Protein 3DNJ (pdb70)

Solvent-accessible surface area: 9089 Å² total; per-residue (Å²): 127,48,8,0,0,0,11,45,24,112,154,0,43,34,135,18,0,13,66,0,0,61,150,34,10,131,58,62,188,142,58,0,49,142,12,9,77,78,0,66,133,48,2,0,2,49,0,11,63,48,72,101,115,67,0,81,67,39,19,56,76,0,61,70,2,0,91,150,82,151,32,50,0,79,9,23,44,24,133,70,115,90,34,10,0,0,0,9,46,28,105,152,0,43,27,138,15,0,18,82,0,0,70,154,28,8,143,56,61,190,97,69,0,47,151,32,10,66,90,0,72,138,62,14,3,2,50,0,12,63,48,68,99,117,67,0,80,66,45,20,57,73,0,62,71,2,0,106,159,71,157,36,60,0,65,7,11,32,16,116,68,12,102,115,11,76,116

Nearest PDB structures (foldseek):
  3dnj-assembly2_A  TM=1.013E+00  e=1.015E-16  Caulobacter vibrioides
  3gq1-assembly2_B  TM=1.010E+00  e=5.222E-15  Caulobacter vibrioides
  3g3p-assembly1_B  TM=1.010E+00  e=9.526E-15  Caulobacter vibrioides
  3o1f-assembly2_B  TM=9.979E-01  e=7.342E-11  Escherichia coli
  1r6o-assembly1_C  TM=1.001E+00  e=9.590E-11  Escherichia coli

Organism: Caulobacter vibrioides (strain ATCC 19089 / CIP 103742 / CB 15) (NCBI:txid190650)

B-factor: mean 12.12, std 7.11, range [2.38, 48.51]

CATH classification: 3.30.1390.10

Foldseek 3Di:
DKWKKWFDDDFDDLVVQLVLLCPLQVDDSVRSNVQSVVRNPPTMGTSDDDPPVSSVVSQVVSCVVQVVVVHPIHMDMDHD/DKKWKKWFDDDWDDLVVQLVLLVPLQVDDSVRSNVQSVVRVVPGMGTSDMGHPVVSVVSQVVVCVVQVVVVHPIHMDMDHD

Sequence (167 aa):
LYRVLILNDDYTPMEFVVYVLERRFFNKSREDATRIMLHVHQQQNGVGVCGVYTY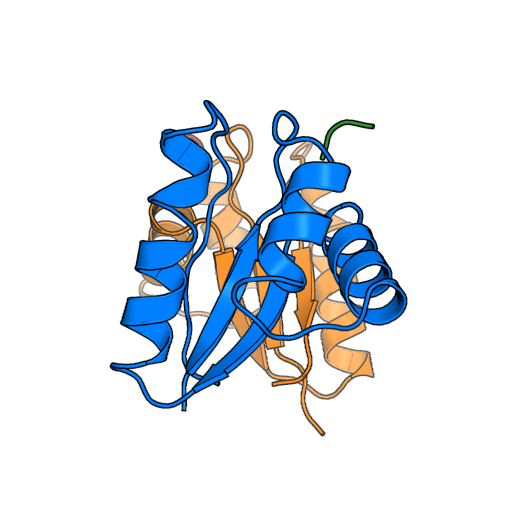EEVAETKVAQVIIDSARRHQQHPLQQCTMEEKKDSLYYRVLILNDDDYYTTPPMEFVVYVLERFFNKSRREDATRIMLHVHQNGVGVCGVYTYEVAETKVAQVIIDSARRHQQHPLQCTMEKKDYLLFYLF

Structure (mmCIF, N/CA/C/O backbone):
data_3DNJ
#
_entry.id   3DNJ
#
_cell.length_a   33.693
_cell.length_b   53.974
_cell.length_c   44.824
_cell.angle_alpha   90.00
_cell.angle_beta   110.39
_cell.angle_gamma   90.00
#
_symmetry.space_group_name_H-M   'P 1 21 1'
#
loop_
_entity.id
_entity.type
_entity.pdbx_description
1 polymer 'ATP-dependent Clp protease adapter protein clpS'
2 polymer 'synthetic N-end rule peptide'
3 non-polymer 'MAGNESIUM ION'
4 water water
#
loop_
_atom_site.group_PDB
_atom_site.id
_atom_site.type_symbol
_atom_site.label_atom_id
_atom_site.label_alt_id
_atom_site.label_comp_id
_atom_site.label_asym_id
_atom_site.label_entity_id
_atom_site.label_seq_id
_atom_site.pdbx_PDB_ins_code
_atom_site.Cartn_x
_atom_site.Cartn_y
_atom_site.Cartn_z
_atom_site.occupancy
_atom_site.B_iso_or_equiv
_atom_site.auth_seq_id
_atom_site.auth_comp_id
_atom_site.auth_asym_id
_atom_site.auth_atom_id
_atom_site.pdbx_PDB_model_num
ATOM 1 N N . LEU A 1 6 ? -7.841 -4.869 24.768 1.00 12.36 40 LEU A N 1
ATOM 2 C CA . LEU A 1 6 ? -6.856 -5.258 25.767 1.00 10.24 40 LEU A CA 1
ATOM 3 C C . LEU A 1 6 ? -5.517 -5.497 25.098 1.00 9.06 40 LEU A C 1
ATOM 4 O O . LEU A 1 6 ? -5.434 -5.629 23.881 1.00 9.90 40 LEU A O 1
ATOM 19 N N . TYR A 1 7 ? -4.475 -5.521 25.916 1.00 8.60 41 TYR A N 1
ATOM 20 C CA . TYR A 1 7 ? -3.095 -5.567 25.455 1.00 7.86 41 TYR A CA 1
ATOM 21 C C . TYR A 1 7 ? -2.360 -6.675 26.173 1.00 7.58 41 TYR A C 1
ATOM 22 O O . TYR A 1 7 ? -2.435 -6.787 27.388 1.00 8.85 41 TYR A O 1
ATOM 40 N N . ARG A 1 8 ? -1.643 -7.489 25.416 1.00 7.34 42 ARG A N 1
ATOM 41 C CA . ARG A 1 8 ? -0.807 -8.518 25.993 1.00 7.98 42 ARG A CA 1
ATOM 42 C C . ARG A 1 8 ? 0.596 -7.961 26.228 1.00 7.60 42 ARG A C 1
ATOM 43 O O . ARG A 1 8 ? 1.145 -7.249 25.404 1.00 9.20 42 ARG A O 1
ATOM 64 N N . VAL A 1 9 ? 1.157 -8.309 27.378 1.00 6.98 43 VAL A N 1
ATOM 65 C CA . VAL A 1 9 ? 2.536 -7.988 27.737 1.00 6.84 43 VAL A CA 1
ATOM 66 C C . VAL A 1 9 ? 3.395 -9.192 27.389 1.00 7.25 43 VAL A C 1
ATOM 67 O O . VAL A 1 9 ? 3.066 -10.316 27.745 1.00 8.47 43 VAL A O 1
ATOM 80 N N . LEU A 1 10 ? 4.476 -8.929 26.659 1.00 7.00 44 LEU A N 1
ATOM 81 C CA . LEU A 1 10 ? 5.386 -9.935 26.148 1.00 7.18 44 LEU A CA 1
ATOM 82 C C . LEU A 1 10 ? 6.760 -9.760 26.737 1.00 7.31 44 LEU A C 1
ATOM 83 O O . LEU A 1 10 ? 7.226 -8.638 26.915 1.00 8.55 44 LEU A O 1
ATOM 99 N N . ILE A 1 11 ? 7.434 -10.875 27.009 1.00 7.67 45 ILE A N 1
ATOM 100 C CA . ILE A 1 11 ? 8.876 -10.849 27.240 1.00 7.45 45 ILE A CA 1
ATOM 101 C C . ILE A 1 11 ? 9.556 -11.570 26.099 1.00 7.29 45 ILE A C 1
ATOM 102 O O . ILE A 1 11 ? 9.008 -12.505 25.507 1.00 8.48 45 ILE A O 1
ATOM 118 N N . LEU A 1 12 ? 10.746 -11.089 25.778 1.00 7.07 46 LEU A N 1
ATOM 119 C CA . LEU A 1 12 ? 11.536 -11.615 24.681 1.00 7.50 46 LEU A CA 1
ATOM 120 C C . LEU A 1 12 ? 12.744 -12.351 25.230 1.00 7.14 46 LEU A C 1
ATOM 121 O O . LEU A 1 12 ? 13.287 -11.996 26.290 1.00 7.75 46 LEU A O 1
ATOM 137 N N . ASN A 1 13 ? 13.158 -13.394 24.533 1.00 7.10 47 ASN A N 1
ATOM 138 C CA . ASN A 1 13 ? 14.337 -14.117 24.916 1.00 7.30 47 ASN A CA 1
ATOM 139 C C . ASN A 1 13 ? 15.599 -13.288 24.675 1.00 8.14 47 ASN A C 1
ATOM 140 O O . ASN A 1 13 ? 15.647 -12.461 23.777 1.00 9.27 47 ASN A O 1
ATOM 151 N N . ASP A 1 14 ? 16.621 -13.552 25.475 1.00 8.82 48 ASP A N 1
ATOM 152 C CA . ASP A 1 14 ? 17.959 -13.056 25.215 1.00 9.54 48 ASP A CA 1
ATOM 153 C C . ASP A 1 14 ? 18.925 -14.057 25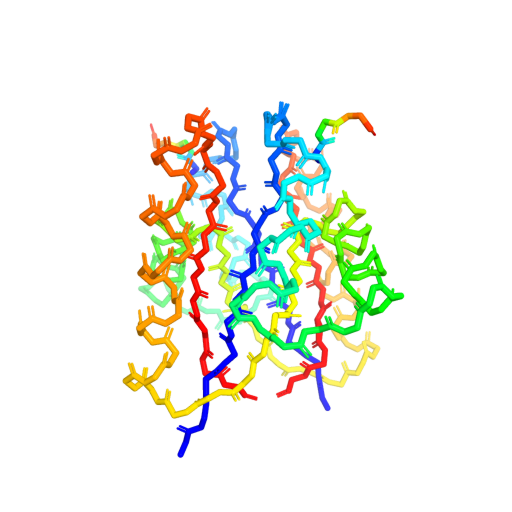.833 1.00 9.91 48 ASP A C 1
ATOM 154 O O . ASP A 1 14 ? 18.510 -14.980 26.544 1.00 11.93 48 ASP A O 1
ATOM 163 N N . ASP A 1 15 ? 20.213 -13.886 25.556 1.00 11.86 49 ASP A N 1
ATOM 164 C CA . ASP A 1 15 ? 21.206 -14.855 25.995 1.00 13.63 49 ASP A CA 1
ATOM 165 C C . ASP A 1 15 ? 21.893 -14.492 27.297 1.00 14.48 49 ASP A C 1
ATOM 166 O O . ASP A 1 15 ? 22.827 -15.172 27.694 1.00 18.73 49 ASP A O 1
ATOM 175 N N . TYR A 1 16 ? 21.419 -13.439 27.960 1.00 10.84 50 TYR A N 1
ATOM 176 C CA . TYR A 1 16 ? 22.088 -12.858 29.112 1.00 11.77 50 TYR A CA 1
ATOM 177 C C . TYR A 1 16 ? 21.290 -12.954 30.410 1.00 11.08 50 TYR A C 1
ATOM 178 O O . TYR A 1 16 ? 21.852 -13.167 31.487 1.00 13.13 50 TYR A O 1
ATOM 196 N N . THR A 1 17 ? 19.991 -12.720 30.338 1.00 9.47 51 THR A N 1
ATOM 197 C CA . THR A 1 17 ? 19.184 -12.673 31.534 1.00 8.05 51 THR A CA 1
ATOM 198 C C . THR A 1 17 ? 19.063 -14.085 32.123 1.00 8.34 51 THR A C 1
ATOM 199 O O . THR A 1 17 ? 18.700 -15.022 31.414 1.00 9.16 51 THR A O 1
ATOM 210 N N . PRO A 1 18 ? 19.350 -14.255 33.433 1.00 8.82 52 PRO A N 1
ATOM 211 C CA . PRO A 1 18 ? 19.214 -15.582 34.031 1.00 9.33 52 PRO A CA 1
ATOM 212 C C . PRO A 1 18 ? 17.786 -16.098 34.009 1.00 8.42 52 PRO A C 1
ATOM 213 O O . PRO A 1 18 ? 16.844 -15.342 34.263 1.00 8.74 52 PRO A O 1
ATOM 224 N N . MET A 1 19 ? 17.622 -17.394 33.780 1.00 8.46 53 MET A N 1
ATOM 225 C CA . MET A 1 19 ? 16.316 -18.024 33.844 1.00 9.33 53 MET A CA 1
ATOM 226 C C . MET A 1 19 ? 15.605 -17.727 35.149 1.00 8.47 53 MET A C 1
ATOM 227 O O . MET A 1 19 ? 14.408 -17.461 35.162 1.00 9.33 53 MET A O 1
ATOM 241 N N . GLU A 1 20 ? 16.335 -17.766 36.259 1.00 8.94 54 GLU A N 1
ATOM 242 C CA . GLU A 1 20 ? 15.712 -17.537 37.554 1.00 9.95 54 GLU A CA 1
ATOM 243 C C . GLU A 1 20 ? 15.197 -16.118 37.702 1.00 9.02 54 GLU A C 1
ATOM 244 O O . GLU A 1 20 ? 14.229 -15.890 38.428 1.00 9.20 54 GLU A O 1
ATOM 256 N N . PHE A 1 21 ? 15.843 -15.157 37.053 1.00 8.45 55 PHE A N 1
ATOM 257 C CA . PHE A 1 21 ? 15.340 -13.794 37.119 1.00 8.10 55 PHE A CA 1
ATOM 258 C C . PHE A 1 21 ? 14.037 -13.653 36.337 1.00 8.01 55 PHE A C 1
ATOM 259 O O . PHE A 1 21 ? 13.125 -12.952 36.765 1.00 7.72 55 PHE A O 1
ATOM 276 N N . VAL A 1 22 ? 13.932 -14.332 35.203 1.00 7.38 56 VAL A N 1
ATOM 277 C CA . VAL A 1 22 ? 12.691 -14.315 34.448 1.00 7.33 56 VAL A CA 1
ATOM 278 C C . VAL A 1 22 ? 11.557 -14.939 35.264 1.00 6.81 56 VAL A C 1
ATOM 279 O O . VAL A 1 22 ? 10.448 -14.429 35.282 1.00 7.67 56 VAL A O 1
ATOM 292 N N . VAL A 1 23 ? 11.836 -16.052 35.938 1.00 7.35 57 VAL A N 1
ATOM 293 C CA . VAL A 1 23 ? 10.852 -16.657 36.821 1.00 7.85 57 VAL A CA 1
ATOM 294 C C . VAL A 1 23 ? 10.422 -15.657 37.905 1.00 7.54 57 VAL A C 1
ATOM 295 O O . VAL A 1 23 ? 9.237 -15.468 38.163 1.00 8.62 57 VAL A O 1
ATOM 308 N N . TYR A 1 24 ? 11.385 -14.987 38.528 1.00 8.15 58 TYR A N 1
ATOM 309 C CA . TYR A 1 24 ? 11.107 -13.952 39.518 1.00 8.42 58 TYR A CA 1
ATOM 310 C C . TYR A 1 24 ? 10.180 -12.878 38.949 1.00 7.76 58 TYR A C 1
ATOM 311 O O . TYR A 1 24 ? 9.210 -12.486 39.607 1.00 8.54 58 TYR A O 1
ATOM 329 N N . VAL A 1 25 ? 10.484 -12.374 37.761 1.00 7.42 59 VAL A N 1
ATOM 330 C CA . VAL A 1 25 ? 9.668 -11.329 37.162 1.00 8.13 59 VAL A CA 1
ATOM 331 C C . VAL A 1 25 ? 8.220 -11.800 36.978 1.00 7.55 59 VAL A C 1
ATOM 332 O O . VAL A 1 25 ? 7.272 -11.063 37.235 1.00 8.04 59 VAL A O 1
ATOM 345 N N . LEU A 1 26 ? 8.053 -13.006 36.468 1.00 6.88 60 LEU A N 1
ATOM 346 C CA . LEU A 1 26 ? 6.722 -13.544 36.217 1.00 7.33 60 LEU A CA 1
ATOM 347 C C . LEU A 1 26 ? 5.934 -13.727 37.520 1.00 7.72 60 LEU A C 1
ATOM 348 O O . LEU A 1 26 ? 4.735 -13.426 37.585 1.00 8.42 60 LEU A O 1
ATOM 364 N N . GLU A 1 27 ? 6.602 -14.209 38.559 1.00 7.72 61 GLU A N 1
ATOM 365 C CA . GLU A 1 27 ? 5.973 -14.345 39.855 1.00 9.22 61 GLU A CA 1
ATOM 366 C C . GLU A 1 27 ? 5.580 -12.997 40.437 1.00 9.96 61 GLU A C 1
ATOM 367 O O . GLU A 1 27 ? 4.440 -12.806 40.880 1.00 11.38 61 GLU A O 1
ATOM 379 N N . ARG A 1 28 ? 6.516 -12.055 40.425 1.00 9.76 62 ARG A N 1
ATOM 380 C CA A ARG A 1 28 ? 6.331 -10.786 41.126 0.50 10.86 62 ARG A CA 1
ATOM 381 C CA B ARG A 1 28 ? 6.338 -10.783 41.118 0.50 10.20 62 ARG A CA 1
ATOM 382 C C . ARG A 1 28 ? 5.409 -9.818 40.387 1.00 10.96 62 ARG A C 1
ATOM 383 O O . ARG A 1 28 ? 4.504 -9.236 40.993 1.00 13.49 62 ARG A O 1
ATOM 424 N N . PHE A 1 29 ? 5.646 -9.627 39.098 1.00 8.52 63 PHE A N 1
ATOM 425 C CA . PHE A 1 29 ? 4.908 -8.613 38.356 1.00 8.07 63 PHE A CA 1
ATOM 426 C C . PHE A 1 29 ? 3.670 -9.133 37.651 1.00 8.76 63 PHE A C 1
ATOM 427 O O . PHE A 1 29 ? 2.814 -8.344 37.262 1.00 9.74 63 PHE A O 1
ATOM 444 N N . PHE A 1 30 ? 3.566 -10.445 37.483 1.00 7.65 64 PHE A N 1
ATOM 445 C CA . PHE A 1 30 ? 2.438 -11.021 36.756 1.00 7.63 64 PHE A CA 1
ATOM 446 C C . PHE A 1 30 ? 1.674 -12.066 37.567 1.00 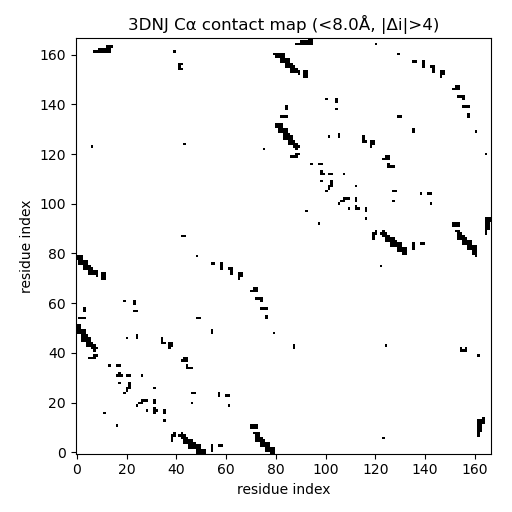8.46 64 PHE A C 1
ATOM 447 O O . PHE A 1 30 ? 0.803 -12.735 37.039 1.00 9.04 64 PHE A O 1
ATOM 464 N N . ASN A 1 31 ? 2.000 -12.201 38.850 1.00 8.31 65 ASN A N 1
ATOM 465 C CA . ASN A 1 31 ? 1.255 -13.069 39.762 1.00 8.81 65 ASN A CA 1
ATOM 466 C C . ASN A 1 31 ? 1.194 -14.508 39.306 1.00 8.39 65 ASN A C 1
ATOM 467 O O . ASN A 1 31 ? 0.230 -15.210 39.575 1.00 9.84 65 ASN A O 1
ATOM 478 N N . LYS A 1 32 ? 2.258 -14.981 38.671 1.00 8.76 66 LYS A N 1
ATOM 479 C CA . LYS A 1 32 ? 2.324 -16.368 38.254 1.00 8.41 66 LYS A CA 1
ATOM 480 C C . LYS A 1 32 ? 2.843 -17.248 39.379 1.00 8.64 66 LYS A C 1
ATOM 481 O O . LYS A 1 32 ? 3.745 -16.866 40.127 1.00 9.48 66 LYS A O 1
ATOM 500 N N . SER A 1 33 ? 2.262 -18.434 39.501 1.00 8.84 67 SER A N 1
ATOM 501 C CA . SER A 1 33 ? 2.778 -19.433 40.410 1.00 8.85 67 SER A CA 1
ATOM 502 C C . SER A 1 33 ? 4.185 -19.817 39.946 1.00 8.28 67 SER A C 1
ATOM 503 O O . SER A 1 33 ? 4.572 -19.590 38.805 1.00 8.76 67 SER A O 1
ATOM 511 N N . ARG A 1 34 ? 4.953 -20.432 40.825 1.00 9.40 68 ARG A N 1
ATOM 512 C CA . ARG A 1 34 ? 6.286 -20.870 40.440 1.00 10.98 68 ARG A CA 1
ATOM 513 C C . ARG A 1 34 ? 6.265 -21.763 39.203 1.00 10.22 68 ARG A C 1
ATOM 514 O O . ARG A 1 34 ? 7.061 -21.578 38.280 1.00 9.73 68 ARG A O 1
ATOM 535 N N . GLU A 1 35 ? 5.361 -22.736 39.170 1.00 10.67 69 GLU A N 1
ATOM 536 C CA . GLU A 1 35 ? 5.299 -23.629 38.023 1.00 11.28 69 GLU A CA 1
ATOM 537 C C . GLU A 1 35 ? 4.870 -22.915 36.749 1.00 9.41 69 GLU A C 1
ATOM 538 O O . GLU A 1 35 ? 5.425 -23.170 35.684 1.00 10.05 69 GLU A O 1
ATOM 550 N N . ASP A 1 36 ? 3.886 -22.023 36.851 1.00 9.29 70 ASP A N 1
ATOM 551 C CA . ASP A 1 36 ? 3.427 -21.308 35.667 1.00 9.45 70 ASP A CA 1
ATOM 552 C C . ASP A 1 36 ? 4.506 -20.347 35.146 1.00 8.19 70 ASP A C 1
ATOM 553 O O . ASP A 1 36 ? 4.713 -20.208 33.942 1.00 8.70 70 ASP A O 1
ATOM 562 N N . ALA A 1 37 ? 5.200 -19.700 36.068 1.00 7.89 71 ALA A N 1
ATOM 563 C CA . ALA A 1 37 ? 6.311 -18.840 35.716 1.00 7.62 71 ALA A CA 1
ATOM 564 C C . ALA A 1 37 ? 7.405 -19.636 35.009 1.00 6.96 71 ALA A C 1
ATOM 565 O O . ALA A 1 37 ? 7.971 -19.191 34.012 1.00 7.65 71 ALA A O 1
ATOM 572 N N . THR A 1 38 ? 7.702 -20.823 35.517 1.00 7.42 72 THR A N 1
ATOM 573 C CA . THR A 1 38 ? 8.710 -21.686 34.911 1.00 6.97 72 THR A CA 1
ATOM 574 C C . THR A 1 38 ? 8.276 -22.096 33.490 1.00 7.28 72 THR A C 1
ATOM 575 O O . THR A 1 38 ? 9.073 -22.081 32.551 1.00 7.56 72 THR A O 1
ATOM 586 N N . ARG A 1 39 ? 7.009 -22.447 33.335 1.00 7.32 73 ARG A N 1
ATOM 587 C CA . ARG A 1 39 ? 6.469 -22.814 32.042 1.00 8.32 73 ARG A CA 1
ATOM 588 C C . ARG A 1 39 ? 6.617 -21.713 31.004 1.00 7.46 73 ARG A C 1
ATOM 589 O O . ARG A 1 39 ? 7.082 -21.948 29.893 1.00 8.10 73 ARG A O 1
ATOM 610 N N . ILE A 1 40 ? 6.223 -20.506 31.377 1.00 7.21 74 ILE A N 1
ATOM 611 C CA . ILE A 1 40 ? 6.308 -19.380 30.464 1.00 7.58 74 ILE A CA 1
ATOM 612 C C . ILE A 1 40 ? 7.780 -19.058 30.158 1.00 7.12 74 ILE A C 1
ATOM 613 O O . ILE A 1 40 ? 8.138 -18.855 28.997 1.00 7.66 74 ILE A O 1
ATOM 629 N N . MET A 1 41 ? 8.627 -19.049 31.178 1.00 6.84 75 MET A N 1
ATOM 630 C CA . MET A 1 41 ? 10.050 -18.820 30.972 1.00 6.91 75 MET A CA 1
ATOM 631 C C . MET A 1 41 ? 10.633 -19.792 29.959 1.00 7.25 75 MET A C 1
ATOM 632 O O . MET A 1 41 ? 11.375 -19.391 29.061 1.00 7.28 75 MET A O 1
ATOM 646 N N . LEU A 1 42 ? 10.293 -21.070 30.092 1.00 6.94 76 LEU A N 1
ATOM 647 C CA . LEU A 1 42 ? 10.847 -22.072 29.198 1.00 7.46 76 LEU A CA 1
ATOM 648 C C . LEU A 1 42 ? 10.307 -21.889 27.792 1.00 7.78 76 LEU A C 1
ATOM 649 O O . LEU A 1 42 ? 11.014 -22.089 26.808 1.00 8.39 76 LEU A O 1
ATOM 665 N N . HIS A 1 43 ? 9.044 -21.513 27.675 1.00 7.84 77 HIS A N 1
ATOM 666 C CA . HIS A 1 43 ? 8.463 -21.254 26.381 1.00 9.39 77 HIS A CA 1
ATOM 667 C C . HIS A 1 43 ? 9.194 -20.120 25.660 1.00 8.67 77 HIS A C 1
ATOM 668 O O . HIS A 1 43 ? 9.473 -20.212 24.469 1.00 9.39 77 HIS A O 1
ATOM 682 N N . VAL A 1 44 ? 9.528 -19.066 26.404 1.00 7.72 78 VAL A N 1
ATOM 683 C CA . VAL A 1 44 ? 10.249 -17.936 25.843 1.00 8.19 78 VAL A CA 1
ATOM 684 C C . VAL A 1 44 ? 11.675 -18.338 25.461 1.00 7.89 78 VAL A C 1
ATOM 685 O O . VAL A 1 44 ? 12.171 -17.991 24.402 1.00 8.65 78 VAL A O 1
ATOM 698 N N . HIS A 1 45 ? 12.337 -19.069 26.346 1.00 7.51 79 HIS A N 1
ATOM 699 C CA . HIS A 1 45 ? 13.689 -19.543 26.089 1.00 7.97 79 HIS A CA 1
ATOM 700 C C . HIS A 1 45 ? 13.751 -20.315 24.777 1.00 9.47 79 HIS A C 1
ATOM 701 O O . HIS A 1 45 ? 14.684 -20.144 23.978 1.00 10.64 79 HIS A O 1
ATOM 715 N N . GLN A 1 46 ? 12.747 -21.151 24.525 1.00 8.38 80 GLN A N 1
ATOM 716 C CA A GLN A 1 46 ? 12.735 -21.986 23.332 0.33 10.75 80 GLN A CA 1
ATOM 717 C CA B GLN A 1 46 ? 12.728 -21.993 23.335 0.33 10.87 80 GLN A CA 1
ATOM 718 C CA C GLN A 1 46 ? 12.731 -21.993 23.334 0.33 11.03 80 GLN A CA 1
ATOM 719 C C . GLN A 1 46 ? 12.195 -21.301 22.076 1.00 10.83 80 GLN A C 1
ATOM 720 O O . GLN A 1 46 ? 12.644 -21.576 20.979 1.00 14.34 80 GLN A O 1
ATOM 760 N N . ASN A 1 47 ? 11.233 -20.407 22.231 1.00 9.00 81 ASN A N 1
ATOM 761 C CA . ASN A 1 47 ? 10.523 -19.861 21.067 1.00 9.37 81 ASN A CA 1
ATOM 762 C C . ASN A 1 47 ? 10.734 -18.390 20.807 1.00 9.85 81 ASN A C 1
ATOM 763 O O . ASN A 1 47 ? 10.330 -17.910 19.760 1.00 12.23 81 ASN A O 1
ATOM 774 N N . GLY A 1 48 ? 11.347 -17.677 21.745 1.00 8.37 82 GLY A N 1
ATOM 775 C CA . GLY A 1 48 ? 11.766 -16.313 21.516 1.00 9.02 82 GLY A CA 1
ATOM 776 C C . GLY A 1 48 ? 10.929 -15.254 22.203 1.00 7.98 82 GLY A C 1
ATOM 777 O O . GLY A 1 48 ? 11.395 -14.140 22.382 1.00 8.64 82 GLY A O 1
ATOM 781 N N . VAL A 1 49 ? 9.683 -15.580 22.547 1.00 8.26 83 VAL A N 1
ATOM 782 C CA . VAL A 1 49 ? 8.718 -14.623 23.054 1.00 8.85 83 VAL A CA 1
ATOM 783 C C . VAL A 1 49 ? 7.635 -15.411 23.787 1.00 9.24 83 VAL A C 1
ATOM 784 O O . VAL A 1 49 ? 7.413 -16.594 23.507 1.00 10.46 83 VAL A O 1
ATOM 797 N N . GLY A 1 50 ? 6.972 -14.739 24.712 1.00 8.57 84 GLY A N 1
ATOM 798 C CA . GLY A 1 50 ? 5.857 -15.331 25.406 1.00 10.85 84 GLY A CA 1
ATOM 799 C C . GLY A 1 50 ? 5.016 -14.299 26.115 1.00 9.29 84 GLY A C 1
ATOM 800 O O . GLY A 1 50 ? 5.460 -13.188 26.381 1.00 9.01 84 GLY A O 1
ATOM 804 N N . VAL A 1 51 ? 3.794 -14.703 26.423 1.00 10.36 85 VAL A N 1
ATOM 805 C CA . VAL A 1 51 ? 2.802 -13.825 27.011 1.00 9.27 85 VAL A CA 1
ATOM 806 C C . VAL A 1 51 ? 2.812 -13.880 28.541 1.00 9.51 85 VAL A C 1
ATOM 807 O O . VAL A 1 51 ? 2.682 -14.946 29.142 1.00 11.34 85 VAL A O 1
ATOM 820 N N . CYS A 1 52 ? 2.931 -12.706 29.161 1.00 9.06 86 CYS A N 1
ATOM 821 C CA . CYS A 1 52 ? 2.992 -12.550 30.616 1.00 9.01 86 CYS A CA 1
ATOM 822 C C . CYS A 1 52 ? 1.624 -12.296 31.226 1.00 8.23 86 CYS A C 1
ATOM 823 O O . CYS A 1 52 ? 1.394 -12.638 32.376 1.00 9.65 86 CYS A O 1
ATOM 831 N N . GLY A 1 53 ? 0.749 -11.627 30.481 1.00 9.02 87 GLY A N 1
ATOM 832 C CA . GLY A 1 53 ? -0.576 -11.284 30.966 1.00 9.14 87 GLY A CA 1
ATOM 833 C C . GLY A 1 53 ? -1.262 -10.369 29.979 1.00 8.17 87 GLY A C 1
ATOM 834 O O . GLY A 1 53 ? -0.652 -9.914 29.006 1.00 8.90 87 GLY A O 1
ATOM 838 N N . VAL A 1 54 ? -2.544 -10.113 30.227 1.00 8.70 88 VAL A N 1
ATOM 839 C CA . VAL A 1 54 ? -3.375 -9.299 29.359 1.00 8.25 88 VA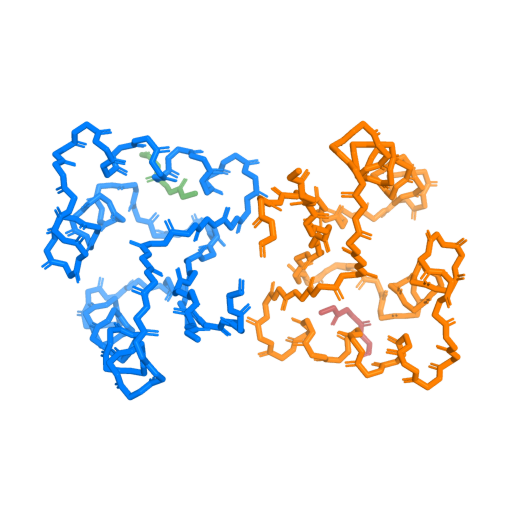L A CA 1
ATOM 840 C C . VAL A 1 54 ? -4.102 -8.284 30.225 1.00 8.07 88 VAL A C 1
ATOM 841 O O . VAL A 1 54 ? -4.734 -8.650 31.215 1.00 9.85 88 VAL A O 1
ATOM 854 N N . TYR A 1 55 ? -4.019 -7.014 29.843 1.00 7.88 89 TYR A N 1
ATOM 855 C CA . TYR A 1 55 ? -4.477 -5.917 30.690 1.00 8.78 89 TYR A CA 1
ATOM 856 C C . TYR A 1 55 ? -5.031 -4.791 29.831 1.00 7.99 89 TYR A C 1
ATOM 857 O O . TYR A 1 55 ? -4.838 -4.760 28.620 1.00 8.58 89 TYR A O 1
ATOM 875 N N . THR A 1 56 ? -5.692 -3.828 30.460 1.00 8.33 90 THR A N 1
ATOM 876 C CA . THR A 1 56 ? -5.988 -2.576 29.781 1.00 9.02 90 THR A CA 1
ATOM 877 C C . THR A 1 56 ? -4.666 -1.899 29.399 1.00 8.42 90 THR A C 1
ATOM 878 O O . THR A 1 56 ? -3.616 -2.194 29.975 1.00 8.89 90 THR A O 1
ATOM 889 N N . TYR A 1 57 ? -4.720 -0.981 28.450 1.00 8.99 91 TYR A N 1
ATOM 890 C CA . TYR A 1 57 ? -3.515 -0.377 27.898 1.00 8.86 91 TYR A CA 1
ATOM 891 C C . TYR A 1 57 ? -2.615 0.232 28.971 1.00 8.37 91 TYR A C 1
ATOM 892 O O . TYR A 1 57 ? -1.418 -0.036 29.013 1.00 8.27 91 TYR A O 1
ATOM 910 N N . GLU A 1 58 ? -3.178 1.030 29.861 1.00 8.29 92 GLU A N 1
ATOM 911 C CA A GLU A 1 58 ? -2.384 1.741 30.850 0.50 9.23 92 GLU A CA 1
ATOM 912 C CA B GLU A 1 58 ? -2.367 1.742 30.831 0.50 9.24 92 GLU A CA 1
ATOM 913 C C . GLU A 1 58 ? -1.762 0.811 31.883 1.00 8.81 92 GLU A C 1
ATOM 914 O O . GLU A 1 58 ? -0.657 1.053 32.358 1.00 9.29 92 GLU A O 1
ATOM 937 N N . VAL A 1 59 ? -2.474 -0.255 32.229 1.00 8.15 93 VAL A N 1
ATOM 938 C CA . VAL A 1 59 ? -1.932 -1.246 33.137 1.00 8.53 93 VAL A CA 1
ATOM 939 C C . VAL A 1 59 ? -0.821 -2.052 32.444 1.00 7.73 93 VAL A C 1
ATOM 940 O O . VAL A 1 59 ? 0.209 -2.324 33.037 1.00 7.94 93 VAL A O 1
ATOM 953 N N . ALA A 1 60 ? -1.019 -2.417 31.184 1.00 7.27 94 ALA A N 1
ATOM 954 C CA . ALA A 1 60 ? 0.037 -3.073 30.424 1.00 7.43 94 ALA A CA 1
ATOM 955 C C . ALA A 1 60 ? 1.299 -2.190 30.367 1.00 7.45 94 ALA A C 1
ATOM 956 O O . ALA A 1 60 ? 2.406 -2.686 30.552 1.00 7.60 94 ALA A O 1
ATOM 963 N N . GLU A 1 61 ? 1.136 -0.884 30.131 1.00 7.54 95 GLU A N 1
ATOM 964 C CA . GLU A 1 61 ? 2.279 0.032 30.097 1.00 8.40 95 GLU A CA 1
ATOM 965 C C . GLU A 1 61 ? 2.989 0.017 31.441 1.00 7.07 95 GLU A C 1
ATOM 966 O O . GLU A 1 61 ? 4.216 0.093 31.498 1.00 7.49 95 GLU A O 1
ATOM 978 N N . THR A 1 62 ? 2.214 -0.021 32.513 1.00 6.81 96 THR A N 1
ATOM 979 C CA . THR A 1 62 ? 2.762 -0.017 33.859 1.00 7.05 96 THR A CA 1
ATOM 980 C C . THR A 1 62 ? 3.603 -1.270 34.087 1.00 6.96 96 THR A C 1
ATOM 981 O O . THR A 1 62 ? 4.717 -1.201 34.600 1.00 7.66 96 THR A O 1
ATOM 992 N N . LYS A 1 63 ? 3.072 -2.422 33.704 1.00 6.96 97 LYS A N 1
ATOM 993 C CA . LYS A 1 63 ? 3.787 -3.684 33.886 1.00 7.24 97 LYS A CA 1
ATOM 994 C C . LYS A 1 63 ? 5.077 -3.722 33.061 1.00 6.97 97 LYS A C 1
ATOM 995 O O . LYS A 1 63 ? 6.115 -4.146 33.562 1.00 7.27 97 LYS A O 1
ATOM 1014 N N . VAL A 1 64 ? 5.011 -3.280 31.812 1.00 6.77 98 VAL A N 1
ATOM 1015 C CA . VAL A 1 64 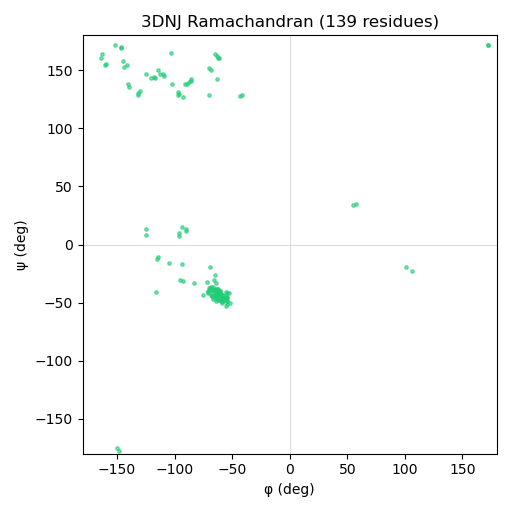? 6.198 -3.253 30.977 1.00 6.72 98 VAL A CA 1
ATOM 1016 C C . VAL A 1 64 ? 7.271 -2.389 31.650 1.00 6.77 98 VAL A C 1
ATOM 1017 O O . VAL A 1 64 ? 8.431 -2.798 31.764 1.00 7.44 98 VAL A O 1
ATOM 1030 N N . ALA A 1 65 ? 6.875 -1.214 32.130 1.00 6.48 99 ALA A N 1
ATOM 1031 C CA . ALA A 1 65 ? 7.799 -0.304 32.785 1.00 6.73 99 ALA A CA 1
ATOM 1032 C C . ALA A 1 65 ? 8.385 -0.927 34.034 1.00 6.45 99 ALA A C 1
ATOM 1033 O O . ALA A 1 65 ? 9.594 -0.815 34.292 1.00 7.49 99 ALA A O 1
ATOM 1040 N N . GLN A 1 66 ? 7.558 -1.589 34.825 1.00 6.99 100 GLN A N 1
ATOM 1041 C CA . GLN A 1 66 ? 8.062 -2.213 36.036 1.00 7.99 100 GLN A CA 1
ATOM 1042 C C . GLN A 1 66 ? 9.070 -3.315 35.743 1.00 7.01 100 GLN A C 1
ATOM 1043 O O . GLN A 1 66 ? 10.063 -3.445 36.452 1.00 7.64 100 GLN A O 1
ATOM 1057 N N . VAL A 1 67 ? 8.845 -4.082 34.694 1.00 7.31 101 VAL A N 1
ATOM 1058 C CA . VAL A 1 67 ? 9.788 -5.121 34.304 1.00 6.79 101 VAL A CA 1
ATOM 1059 C C . VAL A 1 67 ? 11.105 -4.519 33.830 1.00 6.73 101 VAL A C 1
ATOM 1060 O O . VAL A 1 67 ? 12.172 -4.982 34.215 1.00 7.02 101 VAL A O 1
ATOM 1073 N N . ILE A 1 68 ? 11.065 -3.510 32.972 1.00 6.58 102 ILE A N 1
ATOM 1074 C CA A ILE A 1 68 ? 12.297 -2.917 32.472 0.50 6.77 102 ILE A CA 1
ATOM 1075 C CA B ILE A 1 68 ? 12.292 -2.904 32.467 0.50 6.95 102 ILE A CA 1
ATOM 1076 C C . ILE A 1 68 ? 13.089 -2.292 33.620 1.00 6.90 102 ILE A C 1
ATOM 1077 O O . ILE A 1 68 ? 14.299 -2.486 33.727 1.00 7.07 102 ILE A O 1
ATOM 1108 N N . ASP A 1 69 ? 12.414 -1.555 34.490 1.00 6.74 103 ASP A N 1
ATOM 1109 C CA . ASP A 1 69 ? 13.049 -0.962 35.651 1.00 7.22 103 ASP A CA 1
ATOM 1110 C C . ASP A 1 69 ? 13.753 -2.041 36.477 1.00 6.77 103 ASP A C 1
ATOM 1111 O O . ASP A 1 69 ? 14.931 -1.918 36.816 1.00 7.71 103 ASP A O 1
ATOM 1120 N N . SER A 1 70 ? 13.035 -3.098 36.840 1.00 7.00 104 SER A N 1
ATOM 1121 C CA . SER A 1 70 ? 13.626 -4.155 37.638 1.00 7.47 104 SER A CA 1
ATOM 1122 C C . SER A 1 70 ? 14.804 -4.786 36.910 1.00 6.76 104 SER A C 1
ATOM 1123 O O . SER A 1 70 ? 15.877 -4.983 37.491 1.00 7.83 104 SER A O 1
ATOM 1131 N N . ALA A 1 71 ? 14.625 -5.131 35.644 1.00 6.58 105 ALA A N 1
ATOM 1132 C CA . ALA A 1 71 ? 15.682 -5.790 34.903 1.00 6.69 105 ALA A CA 1
ATOM 1133 C C . ALA A 1 71 ? 16.952 -4.953 34.839 1.00 6.46 105 ALA A C 1
ATOM 1134 O O . ALA A 1 71 ? 18.035 -5.443 35.154 1.00 7.06 105 ALA A O 1
ATOM 1141 N N . ARG A 1 72 ? 16.840 -3.691 34.448 1.00 6.56 106 ARG A N 1
ATOM 1142 C CA . ARG A 1 72 ? 18.025 -2.862 34.317 1.00 6.65 106 ARG A CA 1
ATOM 1143 C C . ARG A 1 72 ? 18.705 -2.618 35.664 1.00 7.70 106 ARG A C 1
ATOM 1144 O O . ARG A 1 72 ? 19.936 -2.616 35.738 1.00 7.99 106 ARG A O 1
ATOM 1165 N N . ARG A 1 73 ? 17.943 -2.424 36.738 1.00 6.91 107 ARG A N 1
ATOM 1166 C CA . ARG A 1 73 ? 18.567 -2.257 38.051 1.00 7.09 107 ARG A CA 1
ATOM 1167 C C . ARG A 1 73 ? 19.289 -3.522 38.508 1.00 7.27 107 ARG A C 1
ATOM 1168 O O . ARG A 1 73 ? 20.237 -3.433 39.275 1.00 7.99 107 ARG A O 1
ATOM 1189 N N . HIS A 1 74 ? 18.859 -4.679 38.015 1.00 7.51 108 HIS A N 1
ATOM 1190 C CA . HIS A 1 74 ? 19.536 -5.947 38.266 1.00 7.73 108 HIS A CA 1
ATOM 1191 C C . HIS A 1 74 ? 20.543 -6.298 37.166 1.00 7.99 108 HIS A C 1
ATOM 1192 O O . HIS A 1 74 ? 20.990 -7.430 37.088 1.00 9.43 108 HIS A O 1
ATOM 1206 N N . GLN A 1 75 ? 20.895 -5.321 36.336 1.00 8.03 109 GLN A N 1
ATOM 1207 C CA A GLN A 1 75 ? 21.958 -5.504 35.353 0.50 9.17 109 GLN A CA 1
ATOM 1208 C CA B GLN A 1 75 ? 21.919 -5.461 35.302 0.50 8.64 109 GLN A CA 1
ATOM 1209 C C . GLN A 1 75 ? 21.612 -6.577 34.318 1.00 8.82 109 GLN A C 1
ATOM 1210 O O . GLN A 1 75 ? 22.487 -7.307 33.880 1.00 11.32 109 GLN A O 1
ATOM 1237 N N . HIS A 1 76 ? 20.343 -6.669 33.936 1.00 8.17 110 HIS A N 1
ATOM 1238 C CA . HIS A 1 76 ? 19.918 -7.613 32.903 1.00 7.77 110 HIS A CA 1
ATOM 1239 C C . HIS A 1 76 ? 19.275 -6.850 31.753 1.00 8.01 110 HIS A C 1
ATOM 1240 O O . HIS A 1 76 ? 18.546 -5.887 31.978 1.00 9.20 110 HIS A O 1
ATOM 1254 N N . PRO A 1 77 ? 19.504 -7.312 30.510 1.00 8.58 111 PRO A N 1
ATOM 1255 C CA . PRO A 1 77 ? 18.982 -6.595 29.336 1.00 9.30 111 PRO A CA 1
ATOM 1256 C C . PRO A 1 77 ? 17.583 -7.044 28.899 1.00 8.46 111 PRO A C 1
ATOM 1257 O O . PRO A 1 77 ? 17.149 -6.690 27.813 1.00 10.71 111 PRO A O 1
ATOM 1268 N N . LEU A 1 78 ? 16.886 -7.805 29.733 1.00 8.21 112 LEU A N 1
ATOM 1269 C CA . LEU A 1 78 ? 15.565 -8.346 29.417 1.00 7.76 112 LEU A CA 1
ATOM 1270 C C . LEU A 1 78 ? 14.661 -7.318 28.753 1.00 7.82 112 LEU A C 1
ATOM 1271 O O . LEU A 1 78 ? 14.442 -6.238 29.289 1.00 8.81 112 LEU A O 1
ATOM 1287 N N . GLN A 1 79 ? 14.104 -7.700 27.613 1.00 7.73 113 GLN A N 1
ATOM 1288 C CA A GLN A 1 79 ? 13.185 -6.864 26.861 0.50 8.23 113 GLN A CA 1
ATOM 1289 C CA B GLN A 1 79 ? 13.191 -6.840 26.884 0.50 8.62 113 GLN A CA 1
ATOM 1290 C C . GLN A 1 79 ? 11.749 -7.259 27.132 1.00 7.61 113 GLN A C 1
ATOM 1291 O O . GLN A 1 79 ? 11.413 -8.442 27.152 1.00 8.33 113 GLN A O 1
ATOM 1314 N N . CYS A 1 80 ? 10.910 -6.258 27.290 1.00 9.11 114 CYS A N 1
ATOM 1315 C CA . CYS A 1 80 ? 9.510 -6.438 27.576 1.00 9.32 114 CYS A CA 1
ATOM 1316 C C . CYS A 1 80 ? 8.763 -5.411 26.760 1.00 9.15 114 CYS A C 1
ATOM 1317 O O . CYS A 1 80 ? 9.192 -4.263 26.681 1.00 10.07 114 CYS A O 1
ATOM 1325 N N . THR A 1 81 ? 7.676 -5.840 26.131 1.00 8.89 115 THR A N 1
ATOM 1326 C CA . THR A 1 81 ? 6.918 -4.986 25.225 1.00 9.51 115 THR A CA 1
ATOM 1327 C C . THR A 1 81 ? 5.449 -5.388 25.304 1.00 8.51 115 THR A C 1
ATOM 1328 O O . THR A 1 81 ? 5.085 -6.229 26.125 1.00 9.73 115 THR A O 1
ATOM 1339 N N . MET A 1 82 ? 4.608 -4.747 24.508 1.00 9.44 116 MET A N 1
ATOM 1340 C CA . MET A 1 82 ? 3.196 -5.063 24.515 1.00 10.21 116 MET A CA 1
ATOM 1341 C C . MET A 1 82 ? 2.654 -5.010 23.094 1.00 10.43 116 MET A C 1
ATOM 1342 O O . MET A 1 82 ? 3.205 -4.339 22.234 1.00 13.58 116 MET A O 1
ATOM 1356 N N . GLU A 1 83 ? 1.577 -5.753 22.862 1.00 9.98 117 GLU A N 1
ATOM 1357 C CA A GLU A 1 83 ? 0.835 -5.611 21.625 0.50 11.69 117 GLU A CA 1
ATOM 1358 C CA B GLU A 1 83 ? 0.863 -5.816 21.590 0.50 9.32 117 GLU A CA 1
ATOM 1359 C C . GLU A 1 83 ? -0.636 -5.827 21.885 1.00 9.79 117 GLU A C 1
ATOM 1360 O O . GLU A 1 83 ? -1.042 -6.310 22.925 1.00 9.90 117 GLU A O 1
ATOM 1383 N N . LYS A 1 84 ? -1.449 -5.343 20.962 1.00 9.58 118 LYS A N 1
ATOM 1384 C CA A LYS A 1 84 ? -2.884 -5.543 21.057 0.50 10.63 118 LYS A CA 1
ATOM 1385 C CA B LYS A 1 84 ? -2.878 -5.526 21.071 0.50 11.15 118 LYS A CA 1
ATOM 1386 C C . LYS A 1 84 ? -3.172 -7.020 21.178 1.00 10.34 118 LYS A C 1
ATOM 1387 O O . LYS A 1 84 ? -2.583 -7.824 20.454 1.00 11.70 118 LYS A O 1
ATOM 1424 N N . ASP A 1 85 ? -4.062 -7.376 22.094 1.00 10.46 119 ASP A N 1
ATOM 1425 C CA . ASP A 1 85 ? -4.411 -8.766 22.304 1.00 11.38 119 ASP A CA 1
ATOM 1426 C C . ASP A 1 85 ? -5.399 -9.238 21.264 1.00 16.10 119 ASP A C 1
ATOM 1427 O O . ASP A 1 85 ? -5.813 -10.387 21.301 1.00 17.03 119 ASP A O 1
ATOM 1437 N N . SER B 1 5 ? -10.625 -20.707 17.085 1.00 21.62 39 SER B N 1
ATOM 1438 C CA . SER B 1 5 ? -9.480 -20.077 17.740 1.00 20.79 39 SER B CA 1
ATOM 1439 C C . SER B 1 5 ? -8.358 -19.820 16.749 1.00 19.65 39 SER B C 1
ATOM 1440 O O . SER B 1 5 ? -7.816 -20.761 16.207 1.00 24.87 39 SER B O 1
ATOM 1447 N N . LEU B 1 6 ? -7.985 -18.567 16.529 1.00 13.47 40 LEU B N 1
ATOM 1448 C CA . LEU B 1 6 ? -6.987 -18.265 15.519 1.00 11.02 40 LEU B CA 1
ATOM 1449 C C . LEU B 1 6 ? -5.653 -17.965 16.194 1.00 8.86 40 LEU B C 1
ATOM 1450 O O . LEU B 1 6 ? -5.594 -17.701 17.402 1.00 10.29 40 LEU B O 1
ATOM 1466 N N . TYR B 1 7 ? -4.593 -17.978 15.389 1.00 8.64 41 TYR B N 1
ATOM 1467 C CA A TYR B 1 7 ? -3.224 -17.887 15.875 0.50 7.71 41 TYR B CA 1
ATOM 1468 C CA B TYR B 1 7 ? -3.221 -17.903 15.866 0.50 7.85 41 TYR B CA 1
ATOM 1469 C C . TYR B 1 7 ? -2.457 -16.864 15.067 1.00 7.65 41 TYR B C 1
ATOM 1470 O O . TYR B 1 7 ? -2.519 -16.848 13.844 1.00 8.38 41 TYR B O 1
ATOM 1505 N N . ARG B 1 8 ? -1.760 -15.983 15.774 1.00 7.19 42 ARG B N 1
ATOM 1506 C CA . ARG B 1 8 ? -0.911 -15.000 15.129 1.00 7.62 42 ARG B CA 1
ATOM 1507 C C . ARG B 1 8 ? 0.482 -15.581 14.939 1.00 7.03 42 ARG B C 1
ATOM 1508 O O . ARG B 1 8 ? 1.015 -16.269 15.812 1.00 8.83 42 ARG B O 1
ATOM 1529 N N . VAL B 1 9 ? 1.048 -15.313 13.767 1.00 6.90 43 VAL B N 1
ATOM 1530 C CA . VAL B 1 9 ? 2.415 -15.694 13.452 1.00 6.86 43 VAL B CA 1
ATOM 1531 C C . VAL B 1 9 ? 3.295 -14.482 13.711 1.00 7.42 43 VAL B C 1
ATOM 1532 O O . VAL B 1 9 ? 2.970 -13.376 13.288 1.00 8.65 43 VAL B O 1
ATOM 1545 N N . LEU B 1 10 ? 4.377 -14.713 14.442 1.00 7.47 44 LEU B N 1
ATOM 1546 C CA . LEU B 1 10 ? 5.297 -13.683 14.884 1.00 7.27 44 LEU B CA 1
ATOM 1547 C C . LEU B 1 10 ? 6.683 -13.921 14.293 1.00 7.36 44 LEU B C 1
ATOM 1548 O O . LEU B 1 10 ? 7.137 -15.057 14.216 1.00 8.48 44 LEU B O 1
ATOM 1564 N N . ILE B 1 11 ? 7.378 -12.842 13.960 1.00 7.49 45 ILE B N 1
ATOM 1565 C CA . ILE B 1 11 ? 8.807 -12.911 13.715 1.00 8.35 45 ILE B CA 1
ATOM 1566 C C . ILE B 1 11 ? 9.531 -12.103 14.778 1.00 7.68 45 ILE B C 1
ATOM 1567 O O . ILE B 1 11 ? 9.003 -11.128 15.334 1.00 8.75 45 ILE B O 1
ATOM 1583 N N . LEU B 1 12 ? 10.744 -12.541 15.070 1.00 8.11 46 LEU B N 1
ATOM 1584 C CA . LEU B 1 12 ? 11.577 -11.946 16.092 1.00 8.25 46 LEU B CA 1
ATOM 1585 C C . LEU B 1 12 ? 12.717 -11.216 15.444 1.00 6.85 46 LEU B C 1
ATOM 1586 O O . LEU B 1 12 ? 13.235 -11.633 14.411 1.00 7.96 46 LEU B O 1
ATOM 1602 N N . ASN B 1 13 ? 13.118 -10.113 16.055 1.00 7.65 47 ASN B N 1
ATOM 1603 C CA . ASN B 1 13 ? 14.285 -9.413 15.608 1.00 8.18 47 ASN B CA 1
ATOM 1604 C C . ASN B 1 13 ? 15.546 -10.214 15.875 1.00 8.45 47 ASN B C 1
ATOM 1605 O O . ASN B 1 13 ? 15.620 -10.981 16.816 1.00 10.12 47 ASN B O 1
ATOM 1616 N N . ASP B 1 14 ? 16.552 -10.025 15.038 1.00 8.67 48 ASP B N 1
ATOM 1617 C CA . ASP B 1 14 ? 17.891 -10.506 15.330 1.00 10.54 48 ASP B CA 1
ATOM 1618 C C . ASP B 1 14 ? 18.877 -9.556 14.655 1.00 11.40 48 ASP B C 1
ATOM 1619 O O . ASP B 1 14 ? 18.476 -8.664 13.896 1.00 11.90 48 ASP B O 1
ATOM 1628 N N A ASP B 1 15 ? 20.161 -9.725 14.955 0.50 12.29 49 ASP B N 1
ATOM 1629 N N B ASP B 1 15 ? 20.158 -9.758 14.934 0.50 12.44 49 ASP B N 1
ATOM 1630 C CA A ASP B 1 15 ? 21.204 -8.850 14.425 0.50 14.51 49 ASP B CA 1
ATOM 1631 C CA B ASP B 1 15 ? 21.210 -8.871 14.460 0.50 14.25 49 ASP B CA 1
ATOM 1632 C C A ASP B 1 15 ? 22.013 -9.559 13.350 0.50 15.31 49 ASP B C 1
ATOM 1633 C C B ASP B 1 15 ? 21.921 -9.386 13.222 0.50 15.29 49 ASP B C 1
ATOM 1634 O O A ASP B 1 15 ? 23.231 -9.409 13.291 0.50 18.20 49 ASP B O 1
ATOM 1635 O O B ASP B 1 15 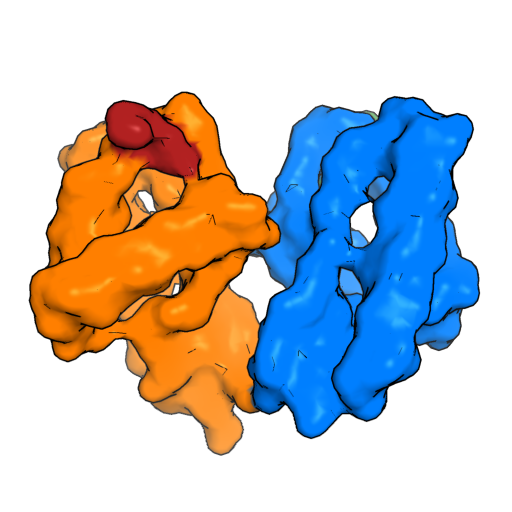? 22.997 -8.899 12.897 0.50 16.77 49 ASP B O 1
ATOM 1652 N N A TYR B 1 16 ? 21.343 -10.330 12.508 0.50 12.25 50 TYR B N 1
ATOM 1653 N N B TYR B 1 16 ? 21.363 -10.387 12.560 0.50 14.21 50 TYR B N 1
ATOM 1654 C CA A TYR B 1 16 ? 22.009 -11.103 11.470 0.50 11.79 50 TYR B CA 1
ATOM 1655 C CA B TYR B 1 16 ? 22.010 -10.997 11.408 0.50 15.18 50 TYR B CA 1
ATOM 1656 C C A TYR B 1 16 ? 21.220 -11.155 10.152 0.50 10.77 50 TYR B C 1
ATOM 1657 C C B TYR B 1 16 ? 21.164 -10.877 10.141 0.50 13.52 50 TYR B C 1
ATOM 1658 O O A TYR B 1 16 ? 21.803 -11.155 9.064 0.50 10.12 50 TYR B O 1
ATOM 1659 O O B TYR B 1 16 ? 21.648 -10.479 9.086 0.50 14.77 50 TYR B O 1
ATOM 1694 N N . THR B 1 17 ? 19.898 -11.244 10.247 1.00 10.71 51 THR B N 1
ATOM 1695 C CA A THR B 1 17 ? 19.068 -11.363 9.067 0.50 10.07 51 THR B CA 1
ATOM 1696 C CA B THR B 1 17 ? 19.041 -11.352 9.084 0.50 9.67 51 THR B CA 1
ATOM 1697 C C . THR B 1 17 ? 18.923 -9.987 8.409 1.00 10.72 51 THR B C 1
ATOM 1698 O O . THR B 1 17 ? 18.586 -9.011 9.066 1.00 11.85 51 THR B O 1
ATOM 1719 N N A PRO B 1 18 ? 19.189 -9.901 7.087 0.50 10.81 52 PRO B N 1
ATOM 1720 N N B PRO B 1 18 ? 19.177 -9.911 7.094 0.50 11.78 52 PRO B N 1
ATOM 1721 C CA A PRO B 1 18 ? 19.058 -8.617 6.387 0.50 11.69 52 PRO B CA 1
ATOM 1722 C CA B PRO B 1 18 ? 19.068 -8.593 6.467 0.50 12.65 52 PRO B CA 1
ATOM 1723 C C A PRO B 1 18 ? 17.620 -8.118 6.327 0.50 10.64 52 PRO B C 1
ATOM 1724 C C B PRO B 1 18 ? 17.625 -8.125 6.404 0.50 11.38 52 PRO B C 1
ATOM 1725 O O A PRO B 1 18 ? 16.687 -8.880 6.074 0.50 9.96 52 PRO B O 1
ATOM 1726 O O B PRO B 1 18 ? 16.696 -8.914 6.236 0.50 11.50 52 PRO B O 1
ATOM 1747 N N . MET B 1 19 ? 17.444 -6.821 6.536 1.00 11.07 53 MET B N 1
ATOM 1748 C CA . MET B 1 19 ? 16.123 -6.195 6.446 1.00 11.04 53 MET B CA 1
ATOM 1749 C C . MET B 1 19 ? 15.402 -6.590 5.159 1.00 10.92 53 MET B C 1
ATOM 1750 O O . MET B 1 19 ? 14.206 -6.869 5.163 1.00 10.54 53 MET B O 1
ATOM 1765 N N . GLU B 1 20 ? 16.132 -6.613 4.053 1.00 10.66 54 GLU B N 1
ATOM 1766 C CA . GLU B 1 20 ? 15.532 -6.907 2.761 1.00 11.76 54 GLU B CA 1
ATOM 1767 C C . GLU B 1 20 ? 14.975 -8.331 2.688 1.00 10.23 54 GLU B C 1
ATOM 1768 O O . GLU B 1 20 ? 13.964 -8.567 2.007 1.00 10.37 54 GLU B O 1
ATOM 1780 N N . PHE B 1 21 ? 15.616 -9.271 3.372 1.00 9.40 55 PHE B N 1
ATOM 1781 C CA . PHE B 1 21 ? 15.095 -10.621 3.408 1.00 8.64 55 PHE B CA 1
ATOM 1782 C C . PHE B 1 21 ? 13.802 -10.689 4.204 1.00 7.43 55 PHE B C 1
ATOM 1783 O O . PHE B 1 21 ? 12.886 -11.403 3.831 1.00 8.15 55 PHE B O 1
ATOM 1800 N N . VAL B 1 22 ? 13.724 -9.945 5.294 1.00 7.90 56 VAL B N 1
ATOM 1801 C CA . VAL B 1 22 ? 12.509 -9.920 6.089 1.00 7.68 56 VAL B CA 1
ATOM 1802 C C . VAL B 1 22 ? 11.343 -9.361 5.261 1.00 7.21 56 VAL B C 1
ATOM 1803 O O . VAL B 1 22 ? 10.240 -9.897 5.298 1.00 7.64 56 VAL B O 1
ATOM 1816 N N . VAL B 1 23 ? 11.580 -8.284 4.520 1.00 7.36 57 VAL B N 1
ATOM 1817 C CA . VAL B 1 23 ? 10.552 -7.742 3.646 1.00 7.20 57 VAL B CA 1
ATOM 1818 C C . VAL B 1 23 ? 10.120 -8.793 2.630 1.00 7.37 57 VAL B C 1
ATOM 1819 O O . VAL B 1 23 ? 8.925 -8.993 2.395 1.00 7.72 57 VAL B O 1
ATOM 1832 N N . TYR B 1 24 ? 11.093 -9.460 2.022 1.00 7.50 58 TYR B N 1
ATOM 1833 C CA . TYR B 1 24 ? 10.826 -10.536 1.062 1.00 8.23 58 TYR B CA 1
ATOM 1834 C C . TYR B 1 24 ? 9.946 -11.629 1.670 1.00 7.93 58 TYR B C 1
ATOM 1835 O O . TYR B 1 24 ? 8.984 -12.062 1.034 1.00 8.63 58 TYR B O 1
ATOM 1853 N N . VAL B 1 25 ? 10.245 -12.054 2.887 1.00 7.55 59 VAL B N 1
ATOM 1854 C CA . VAL B 1 25 ? 9.460 -13.073 3.570 1.00 8.23 59 VAL B CA 1
ATOM 1855 C C . VAL B 1 25 ? 8.027 -12.617 3.790 1.00 7.46 59 VAL B C 1
ATOM 1856 O O . VAL B 1 25 ? 7.074 -13.380 3.593 1.00 8.23 59 VAL B O 1
ATOM 1869 N N . LEU B 1 26 ? 7.869 -11.378 4.233 1.00 7.34 60 LEU B N 1
ATOM 1870 C CA . LEU B 1 26 ? 6.535 -10.859 4.485 1.00 7.53 60 LEU B CA 1
ATOM 1871 C C . LEU B 1 26 ? 5.689 -10.775 3.220 1.00 7.70 60 LEU B C 1
ATOM 1872 O O . LEU B 1 26 ? 4.489 -11.087 3.223 1.00 8.98 60 LEU B O 1
ATOM 1888 N N . GLU B 1 27 ? 6.314 -10.389 2.123 1.00 7.44 61 GLU B N 1
ATOM 1889 C CA . GLU B 1 27 ? 5.620 -10.339 0.850 1.00 8.44 61 GLU B CA 1
ATOM 1890 C C . GLU B 1 27 ? 5.316 -11.737 0.327 1.00 9.22 61 GLU B C 1
ATOM 1891 O O . GLU B 1 27 ? 4.247 -11.978 -0.229 1.00 11.01 61 GLU B O 1
ATOM 1903 N N . ARG B 1 28 ? 6.257 -12.662 0.480 1.00 8.28 62 ARG B N 1
ATOM 1904 C CA . ARG B 1 28 ? 6.130 -13.988 -0.113 1.00 9.20 62 ARG B CA 1
ATOM 1905 C C . ARG B 1 28 ? 5.152 -14.891 0.632 1.00 9.14 62 ARG B C 1
ATOM 1906 O O . ARG B 1 28 ? 4.365 -15.594 0.007 1.00 10.71 62 ARG B O 1
ATOM 1927 N N . PHE B 1 29 ? 5.219 -14.893 1.956 1.00 8.64 63 PHE B N 1
ATOM 1928 C CA . PHE B 1 29 ? 4.480 -15.855 2.760 1.00 8.83 63 PHE B CA 1
ATOM 1929 C C . PHE B 1 29 ? 3.256 -15.283 3.466 1.00 9.52 63 PHE B C 1
ATOM 1930 O O . PHE B 1 29 ? 2.427 -16.043 3.930 1.00 10.49 63 PHE B O 1
ATOM 1947 N N . PHE B 1 30 ? 3.152 -13.965 3.570 1.00 8.34 64 PHE B N 1
ATOM 1948 C CA . PHE B 1 30 ? 2.092 -13.354 4.358 1.00 8.40 64 PHE B CA 1
ATOM 1949 C C . PHE B 1 30 ? 1.258 -12.353 3.569 1.00 8.66 64 PHE B C 1
ATOM 1950 O O . PHE B 1 30 ? 0.507 -11.577 4.144 1.00 9.93 64 PHE B O 1
ATOM 1967 N N . ASN B 1 31 ? 1.403 -12.368 2.249 1.00 9.52 65 ASN B N 1
ATOM 1968 C CA . ASN B 1 31 ? 0.603 -11.549 1.356 1.00 9.50 65 ASN B CA 1
ATOM 1969 C C . ASN B 1 31 ? 0.651 -10.061 1.676 1.00 9.86 65 ASN B C 1
ATOM 1970 O O . ASN B 1 31 ? -0.326 -9.350 1.483 1.00 11.71 65 ASN B O 1
ATOM 1981 N N . LYS B 1 32 ? 1.788 -9.575 2.156 1.00 9.24 66 LYS B N 1
ATOM 1982 C CA . LYS B 1 32 ? 1.880 -8.168 2.527 1.00 9.51 66 LYS B CA 1
ATOM 1983 C C . LYS B 1 32 ? 2.226 -7.305 1.328 1.00 9.06 66 LYS B C 1
ATOM 1984 O O . LYS B 1 32 ? 3.053 -7.681 0.489 1.00 10.59 66 LYS B O 1
ATOM 2003 N N . SER B 1 33 ? 1.621 -6.123 1.273 1.00 9.45 67 SER B N 1
ATOM 2004 C CA . SER B 1 33 ? 2.009 -5.132 0.304 1.00 9.50 67 SER B CA 1
ATOM 2005 C C . SER B 1 33 ? 3.432 -4.697 0.619 1.00 8.62 67 SER B C 1
ATOM 2006 O O . SER B 1 33 ? 3.937 -4.902 1.725 1.00 9.00 67 SER B O 1
ATOM 2014 N N . ARG B 1 34 ? 4.079 -4.056 -0.330 1.00 9.83 68 ARG B N 1
ATOM 2015 C CA A ARG B 1 34 ? 5.435 -3.583 -0.106 0.50 11.26 68 ARG B CA 1
ATOM 2016 C CA B ARG B 1 34 ? 5.438 -3.591 -0.101 0.50 11.54 68 ARG B CA 1
ATOM 2017 C C . ARG B 1 34 ? 5.479 -2.644 1.097 1.00 10.72 68 ARG B C 1
ATOM 2018 O O . ARG B 1 34 ? 6.359 -2.755 1.958 1.00 9.87 68 ARG B O 1
ATOM 2059 N N . GLU B 1 35 ? 4.520 -1.723 1.169 1.00 9.58 69 GLU B N 1
ATOM 2060 C CA . GLU B 1 35 ? 4.503 -0.764 2.253 1.00 9.72 69 GLU B CA 1
ATOM 2061 C C . GLU B 1 35 ? 4.259 -1.452 3.588 1.00 9.34 69 GLU B C 1
ATOM 2062 O O . GLU B 1 35 ? 4.934 -1.147 4.579 1.00 9.59 69 GLU B O 1
ATOM 2074 N N . ASP B 1 36 ? 3.301 -2.378 3.646 1.00 8.67 70 ASP B N 1
ATOM 2075 C CA . ASP B 1 36 ? 3.009 -3.033 4.911 1.00 9.38 70 ASP B CA 1
ATOM 2076 C C . ASP B 1 36 ? 4.173 -3.926 5.344 1.00 8.17 70 ASP B C 1
ATOM 2077 O O . ASP B 1 36 ? 4.491 -3.986 6.526 1.00 9.25 70 ASP B O 1
ATOM 2086 N N . ALA B 1 37 ? 4.798 -4.625 4.396 1.00 8.19 71 ALA B N 1
ATOM 2087 C CA . ALA B 1 37 ? 5.948 -5.470 4.699 1.00 8.63 71 ALA B CA 1
ATOM 2088 C C . ALA B 1 37 ? 7.080 -4.617 5.263 1.00 7.91 71 ALA B C 1
ATOM 2089 O O . ALA B 1 37 ? 7.735 -4.980 6.238 1.00 8.84 71 ALA B O 1
ATOM 2096 N N . THR B 1 38 ? 7.303 -3.461 4.665 1.00 7.83 72 THR B N 1
ATOM 2097 C CA . THR B 1 38 ? 8.360 -2.581 5.132 1.00 8.17 72 THR B CA 1
ATOM 2098 C C . THR B 1 38 ? 8.083 -2.098 6.560 1.00 7.81 72 THR B C 1
ATOM 2099 O O . THR B 1 38 ? 8.971 -2.093 7.413 1.00 8.60 72 THR B O 1
ATOM 2110 N N . ARG B 1 39 ? 6.849 -1.675 6.814 1.00 8.22 73 ARG B N 1
ATOM 2111 C CA . ARG B 1 39 ? 6.477 -1.182 8.134 1.00 8.63 73 ARG B CA 1
ATOM 2112 C C . ARG B 1 39 ? 6.543 -2.277 9.204 1.00 7.74 73 ARG B C 1
ATOM 2113 O O . ARG B 1 39 ? 6.996 -2.026 10.303 1.00 9.28 73 ARG B O 1
ATOM 2134 N N . ILE B 1 40 ? 6.127 -3.494 8.893 1.00 8.21 74 ILE B N 1
ATOM 2135 C CA . ILE B 1 40 ? 6.209 -4.570 9.863 1.00 8.63 74 ILE B CA 1
ATOM 2136 C C . ILE B 1 40 ? 7.670 -4.905 10.140 1.00 8.03 74 ILE B C 1
ATOM 2137 O O . ILE B 1 40 ? 8.060 -5.068 11.287 1.00 9.04 74 ILE B O 1
ATOM 2153 N N . MET B 1 41 ? 8.484 -5.001 9.098 1.00 7.87 75 MET B N 1
ATOM 2154 C CA . MET B 1 41 ? 9.906 -5.266 9.281 1.00 8.40 75 MET B CA 1
ATOM 2155 C C . MET B 1 41 ? 10.523 -4.231 10.215 1.00 7.58 75 MET B C 1
ATOM 2156 O O . MET B 1 41 ? 11.271 -4.566 11.127 1.00 8.32 75 MET B O 1
ATOM 2170 N N . LEU B 1 42 ? 10.191 -2.969 10.004 1.00 8.12 76 LEU B N 1
ATOM 2171 C CA . LEU B 1 42 ? 10.760 -1.912 10.823 1.00 9.00 76 LEU B CA 1
ATOM 2172 C C . LEU B 1 42 ? 10.234 -1.957 12.258 1.00 8.96 76 LEU B C 1
ATOM 2173 O O . LEU B 1 42 ? 10.964 -1.718 13.211 1.00 9.76 76 LEU B O 1
ATOM 2189 N N . HIS B 1 43 ? 8.966 -2.288 12.414 1.00 8.81 77 HIS B N 1
ATOM 2190 C CA . HIS B 1 43 ? 8.397 -2.458 13.732 1.00 10.79 77 HIS B CA 1
ATOM 2191 C C . HIS B 1 43 ? 9.109 -3.560 14.510 1.00 8.99 77 HIS B C 1
ATOM 2192 O O . HIS B 1 43 ? 9.358 -3.421 15.683 1.00 11.04 77 HIS B O 1
ATOM 2206 N N . VAL B 1 44 ? 9.449 -4.652 13.849 1.00 8.64 78 VAL B N 1
ATOM 2207 C CA . VAL B 1 44 ? 10.142 -5.751 14.485 1.00 8.39 78 VAL B CA 1
ATOM 2208 C C . VAL B 1 44 ? 11.566 -5.323 14.845 1.00 8.40 78 VAL B C 1
ATOM 2209 O O . VAL B 1 44 ? 12.056 -5.603 15.941 1.00 9.47 78 VAL B O 1
ATOM 2222 N N . HIS B 1 45 ? 12.224 -4.626 13.930 1.00 8.33 79 HIS B N 1
ATOM 2223 C CA . HIS B 1 45 ? 13.540 -4.079 14.189 1.00 9.95 79 HIS B CA 1
ATOM 2224 C C . HIS B 1 45 ? 13.546 -3.183 15.443 1.00 11.09 79 HIS B C 1
ATOM 2225 O O . HIS B 1 45 ? 14.456 -3.262 16.255 1.00 13.26 79 HIS B O 1
ATOM 2239 N N . GLN B 1 46 ? 12.496 -2.381 15.605 1.00 9.71 80 GLN B N 1
ATOM 2240 C CA . GLN B 1 46 ? 12.396 -1.408 16.679 1.00 11.20 80 GLN B CA 1
ATOM 2241 C C . GLN B 1 46 ? 11.904 -1.994 18.001 1.00 11.69 80 GLN B C 1
ATOM 2242 O O . GLN B 1 46 ? 12.322 -1.548 19.048 1.00 14.74 80 GLN B O 1
ATOM 2256 N N . ASN B 1 47 ? 11.037 -2.999 17.947 1.00 11.37 81 ASN B N 1
ATOM 2257 C CA . ASN B 1 47 ? 10.353 -3.494 19.126 1.00 12.01 81 ASN B CA 1
ATOM 2258 C C . ASN B 1 47 ? 10.703 -4.915 19.503 1.00 10.69 81 ASN B C 1
ATOM 2259 O O . ASN B 1 47 ? 10.344 -5.352 20.596 1.00 12.98 81 ASN B O 1
ATOM 2270 N N . GLY B 1 48 ? 11.380 -5.638 18.616 1.00 9.24 82 GLY B N 1
ATOM 2271 C CA . GLY B 1 48 ? 11.877 -6.966 18.929 1.00 8.63 82 GLY B CA 1
ATOM 2272 C C . GLY B 1 48 ? 11.039 -8.105 18.381 1.00 7.92 82 GLY B C 1
ATOM 2273 O O . GLY B 1 48 ? 11.508 -9.234 18.303 1.00 8.84 82 GLY B O 1
ATOM 2277 N N . VAL B 1 49 ? 9.786 -7.811 18.046 1.00 8.27 83 VAL B N 1
ATOM 2278 C CA . VAL B 1 49 ? 8.822 -8.826 17.646 1.00 8.14 83 VAL B CA 1
ATOM 2279 C C . VAL B 1 49 ? 7.718 -8.099 16.893 1.00 7.99 83 VAL B C 1
ATOM 2280 O O . VAL B 1 49 ? 7.484 -6.920 17.107 1.00 9.23 83 VAL B O 1
ATOM 2293 N N . GLY B 1 50 ? 7.029 -8.815 16.020 1.00 8.37 84 GLY B N 1
ATOM 2294 C CA . GLY B 1 50 ? 5.885 -8.271 15.305 1.00 9.93 84 GLY B CA 1
ATOM 2295 C C . GLY B 1 50 ? 5.025 -9.346 14.684 1.00 8.87 84 GLY B C 1
ATOM 2296 O O . GLY B 1 50 ? 5.460 -10.466 14.485 1.00 9.10 84 GLY B O 1
ATOM 2300 N N . VAL B 1 51 ? 3.813 -8.961 14.305 1.00 10.32 85 VAL B N 1
ATOM 2301 C CA . VAL B 1 51 ? 2.806 -9.879 13.814 1.00 10.17 85 VAL B CA 1
ATOM 2302 C C . VAL B 1 51 ? 2.800 -9.898 12.281 1.00 9.53 85 VAL B C 1
ATOM 2303 O O . VAL B 1 51 ? 2.707 -8.859 11.623 1.00 11.91 85 VAL B O 1
ATOM 2316 N N . CYS B 1 52 ? 2.876 -11.101 11.729 1.00 9.52 86 CYS B N 1
ATOM 2317 C CA . CYS B 1 52 ? 2.925 -11.334 10.294 1.00 9.84 86 CYS B CA 1
ATOM 2318 C C . CYS B 1 52 ? 1.550 -11.631 9.688 1.00 9.57 86 CYS B C 1
ATOM 2319 O O . CYS B 1 52 ? 1.320 -11.371 8.522 1.00 10.36 86 CYS B O 1
ATOM 2327 N N . GLY B 1 53 ? 0.670 -12.236 10.472 1.00 9.49 87 GLY B N 1
ATOM 2328 C CA . GLY B 1 53 ? -0.641 -12.647 9.986 1.00 9.57 87 GLY B CA 1
ATOM 2329 C C . GLY B 1 53 ? -1.349 -13.480 11.033 1.00 8.77 87 GLY B C 1
ATOM 2330 O O . GLY B 1 53 ? -0.762 -13.861 12.036 1.00 9.41 87 GLY B O 1
ATOM 2334 N N . VAL B 1 54 ? -2.621 -13.773 10.781 1.00 8.57 88 VAL B N 1
ATOM 2335 C CA . VAL B 1 54 ? -3.459 -14.532 11.696 1.00 9.17 88 VAL B CA 1
ATOM 2336 C C . VAL B 1 54 ? -4.169 -15.617 10.889 1.00 8.82 88 VAL B C 1
ATOM 2337 O O . VAL B 1 54 ? -4.761 -15.337 9.857 1.00 10.21 88 VAL B O 1
ATOM 2350 N N . TYR B 1 55 ? -4.104 -16.853 11.370 1.00 8.52 89 TYR B N 1
ATOM 2351 C CA . TYR B 1 55 ? -4.571 -18.035 10.636 1.00 8.83 89 TYR B CA 1
ATOM 2352 C C . TYR B 1 55 ? -5.137 -19.063 11.600 1.00 8.42 89 TYR B C 1
ATOM 2353 O O . TYR B 1 55 ? -4.951 -18.971 12.810 1.00 8.81 89 TYR B O 1
ATOM 2371 N N 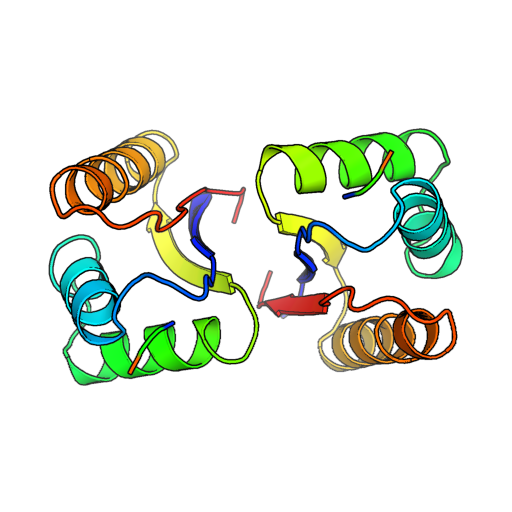. THR B 1 56 ? -5.774 -20.094 11.069 1.00 8.75 90 THR B N 1
ATOM 2372 C CA . THR B 1 56 ? -6.104 -21.262 11.886 1.00 9.51 90 THR B CA 1
ATOM 2373 C C . THR B 1 56 ? -4.806 -21.897 12.377 1.00 9.16 90 THR B C 1
ATOM 2374 O O . THR B 1 56 ? -3.745 -21.681 11.786 1.00 9.74 90 THR B O 1
ATOM 2385 N N . TYR B 1 57 ? -4.902 -22.705 13.423 1.00 9.31 91 TYR B N 1
ATOM 2386 C CA . TYR B 1 57 ? -3.715 -23.280 14.061 1.00 9.65 91 TYR B CA 1
ATOM 2387 C C . TYR B 1 57 ? -2.796 -23.981 13.056 1.00 8.67 91 TYR B C 1
ATOM 2388 O O . TYR B 1 57 ? -1.595 -23.729 13.028 1.00 9.10 91 TYR B O 1
ATOM 2406 N N . GLU B 1 58 ? -3.351 -24.857 12.230 1.00 8.67 92 GLU B N 1
ATOM 2407 C CA . GLU B 1 58 ? -2.518 -25.670 11.360 1.00 8.65 92 GLU B CA 1
ATOM 2408 C C . GLU B 1 58 ? -1.916 -24.855 10.231 1.00 8.33 92 GLU B C 1
ATOM 2409 O O . GLU B 1 58 ? -0.811 -25.140 9.784 1.00 9.15 92 GLU B O 1
ATOM 2421 N N . VAL B 1 59 ? -2.634 -23.842 9.765 1.00 8.45 93 VAL B N 1
ATOM 2422 C CA . VAL B 1 59 ? -2.092 -22.944 8.759 1.00 8.68 93 VAL B CA 1
ATOM 2423 C C . VAL B 1 59 ? -0.987 -22.052 9.356 1.00 7.74 93 VAL B C 1
ATOM 2424 O O . VAL B 1 59 ? 0.040 -21.816 8.717 1.00 7.88 93 VAL B O 1
ATOM 2437 N N . ALA B 1 60 ? -1.186 -21.561 10.571 1.00 7.87 94 ALA B N 1
ATOM 2438 C CA . ALA B 1 60 ? -0.140 -20.813 11.259 1.00 7.53 94 ALA B CA 1
ATOM 2439 C C . ALA B 1 60 ? 1.109 -21.685 11.400 1.00 7.03 94 ALA B C 1
ATOM 2440 O O . ALA B 1 60 ? 2.213 -21.218 11.162 1.00 7.41 94 ALA B O 1
ATOM 2447 N N . GLU B 1 61 ? 0.944 -22.957 11.769 1.00 7.46 95 GLU B N 1
ATOM 2448 C CA . GLU B 1 61 ? 2.112 -23.832 11.893 1.00 7.45 95 GLU B CA 1
ATOM 2449 C C . GLU B 1 61 ? 2.814 -23.977 10.551 1.00 6.99 95 GLU B C 1
ATOM 2450 O O . GLU B 1 61 ? 4.045 -24.061 10.483 1.00 7.54 95 GLU B O 1
ATOM 2462 N N . THR B 1 62 ? 2.029 -24.046 9.484 1.00 7.19 96 THR B N 1
ATOM 2463 C CA . THR B 1 62 ? 2.562 -24.162 8.133 1.00 6.90 96 THR B CA 1
ATOM 2464 C C . THR B 1 62 ? 3.393 -22.934 7.778 1.00 6.80 96 THR B C 1
ATOM 2465 O O . THR B 1 62 ? 4.500 -23.057 7.272 1.00 7.61 96 THR B O 1
ATOM 2476 N N . LYS B 1 63 ? 2.856 -21.744 8.048 1.00 6.67 97 LYS B N 1
ATOM 2477 C CA . LYS B 1 63 ? 3.563 -20.505 7.755 1.00 7.46 97 LYS B CA 1
ATOM 2478 C C . LYS B 1 63 ? 4.869 -20.419 8.551 1.00 6.60 97 LYS B C 1
ATOM 2479 O O . LYS B 1 63 ? 5.906 -20.034 7.997 1.00 7.15 97 LYS B O 1
ATOM 2498 N N . VAL B 1 64 ? 4.826 -20.745 9.843 1.00 6.77 98 VAL B N 1
ATOM 2499 C CA . VAL B 1 64 ? 6.028 -20.720 10.667 1.00 6.49 98 VAL B CA 1
ATOM 2500 C C . VAL B 1 64 ? 7.086 -21.617 10.038 1.00 6.61 98 VAL B C 1
ATOM 2501 O O . VAL B 1 64 ? 8.239 -21.229 9.879 1.00 7.00 98 VAL B O 1
ATOM 2514 N N . ALA B 1 65 ? 6.684 -22.828 9.674 1.00 6.15 99 ALA B N 1
ATOM 2515 C CA . ALA B 1 65 ? 7.604 -23.790 9.103 1.00 6.84 99 ALA B CA 1
ATOM 2516 C C . ALA B 1 65 ? 8.165 -23.290 7.776 1.00 6.46 99 ALA B C 1
ATOM 2517 O O . ALA B 1 65 ? 9.369 -23.414 7.495 1.00 7.27 99 ALA B O 1
ATOM 2524 N N . GLN B 1 66 ? 7.316 -22.702 6.938 1.00 6.44 100 GLN B N 1
ATOM 2525 C CA . GLN B 1 66 ? 7.777 -22.199 5.657 1.00 7.21 100 GLN B CA 1
ATOM 2526 C C . GLN B 1 66 ? 8.795 -21.072 5.826 1.00 6.84 100 GLN B C 1
ATOM 2527 O O . GLN B 1 66 ? 9.764 -20.979 5.068 1.00 7.30 100 GLN B O 1
ATOM 2541 N N . VAL B 1 67 ? 8.587 -20.204 6.812 1.00 6.79 101 VAL B N 1
ATOM 2542 C CA . VAL B 1 67 ? 9.529 -19.120 7.077 1.00 6.45 101 VAL B CA 1
ATOM 2543 C C . VAL B 1 67 ? 10.875 -19.65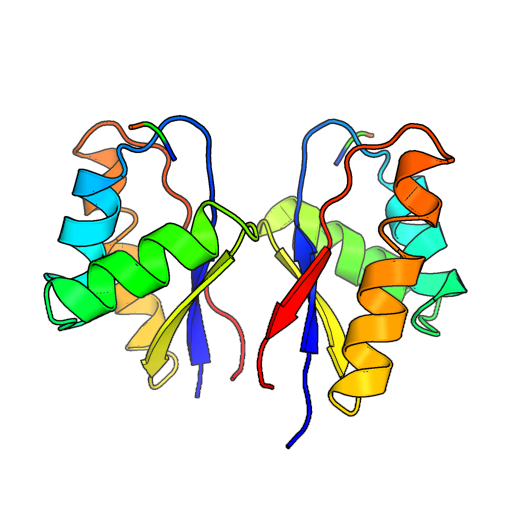2 7.562 1.00 6.30 101 VAL B C 1
ATOM 2544 O O . VAL B 1 67 ? 11.925 -19.209 7.108 1.00 6.58 101 VAL B O 1
ATOM 2557 N N . ILE B 1 68 ? 10.850 -20.594 8.489 1.00 6.07 102 ILE B N 1
ATOM 2558 C CA A ILE B 1 68 ? 12.090 -21.156 9.004 0.50 6.53 102 ILE B CA 1
ATOM 2559 C CA B ILE B 1 68 ? 12.091 -21.164 9.002 0.50 6.72 102 ILE B CA 1
ATOM 2560 C C . ILE B 1 68 ? 12.865 -21.870 7.891 1.00 6.12 102 ILE B C 1
ATOM 2561 O O . ILE B 1 68 ? 14.068 -21.678 7.731 1.00 7.12 102 ILE B O 1
ATOM 2592 N N . ASP B 1 69 ? 12.172 -22.699 7.126 1.00 6.27 103 ASP B N 1
ATOM 2593 C CA . ASP B 1 69 ? 12.776 -23.382 5.993 1.00 7.56 103 ASP B CA 1
ATOM 2594 C C . ASP B 1 69 ? 13.432 -22.370 5.035 1.00 7.29 103 ASP B C 1
ATOM 2595 O O . ASP B 1 69 ? 14.591 -22.508 4.662 1.00 8.00 103 ASP B O 1
ATOM 2604 N N . SER B 1 70 ? 12.677 -21.357 4.641 1.00 7.23 104 SER B N 1
ATOM 2605 C CA . SER B 1 70 ? 13.202 -20.346 3.742 1.00 7.51 104 SER B CA 1
ATOM 2606 C C . SER B 1 70 ? 14.412 -19.652 4.368 1.00 7.11 104 SER B C 1
ATOM 2607 O O . SER B 1 70 ? 15.458 -19.501 3.726 1.00 7.75 104 SER B O 1
ATOM 2615 N N . ALA B 1 71 ? 14.284 -19.219 5.612 1.00 6.69 105 ALA B N 1
ATOM 2616 C CA . ALA B 1 71 ? 15.376 -18.487 6.234 1.00 7.01 105 ALA B CA 1
ATOM 2617 C C . ALA B 1 71 ? 16.650 -19.294 6.277 1.00 6.72 105 ALA B C 1
ATOM 2618 O O . ALA B 1 71 ? 17.705 -18.803 5.898 1.00 7.15 105 ALA B O 1
ATOM 2625 N N . ARG B 1 72 ? 16.570 -20.532 6.736 1.00 6.58 106 ARG B N 1
ATOM 2626 C CA . ARG B 1 72 ? 17.778 -21.336 6.860 1.00 7.31 106 ARG B CA 1
ATOM 2627 C C . ARG B 1 72 ? 18.382 -21.645 5.491 1.00 7.69 106 ARG B C 1
ATOM 2628 O O . ARG B 1 72 ? 19.601 -21.631 5.336 1.00 8.71 106 ARG B O 1
ATOM 2649 N N . ARG B 1 73 ? 17.553 -21.878 4.470 1.00 7.32 107 ARG B N 1
ATOM 2650 C CA . ARG B 1 73 ? 18.082 -22.126 3.136 1.00 8.28 107 ARG B CA 1
ATOM 2651 C C . ARG B 1 73 ? 18.705 -20.873 2.518 1.00 7.63 107 ARG B C 1
ATOM 2652 O O . ARG B 1 73 ? 19.482 -20.966 1.575 1.00 9.31 107 ARG B O 1
ATOM 2673 N N . HIS B 1 74 ? 18.351 -19.708 3.043 1.00 8.56 108 HIS B N 1
ATOM 2674 C CA . HIS B 1 74 ? 18.970 -18.439 2.673 1.00 10.15 108 HIS B CA 1
ATOM 2675 C C . HIS B 1 74 ? 20.092 -18.042 3.649 1.00 10.98 108 HIS B C 1
ATOM 2676 O O . HIS B 1 74 ? 20.597 -16.942 3.597 1.00 13.92 108 HIS B O 1
ATOM 2690 N N . GLN B 1 75 ? 20.468 -18.967 4.526 1.00 10.37 109 GLN B N 1
ATOM 2691 C CA A GLN B 1 75 ? 21.584 -18.755 5.434 0.50 11.69 109 GLN B CA 1
ATOM 2692 C CA B GLN B 1 75 ? 21.559 -18.795 5.490 0.50 11.57 109 GLN B CA 1
ATOM 2693 C C . GLN B 1 75 ? 21.335 -17.637 6.463 1.00 10.96 109 GLN B C 1
ATOM 2694 O O . GLN B 1 75 ? 22.249 -16.908 6.820 1.00 12.69 109 GLN B O 1
ATOM 2721 N N . HIS B 1 76 ? 20.103 -17.530 6.955 1.00 8.51 110 HIS B N 1
ATOM 2722 C CA . HIS B 1 76 ? 19.751 -16.538 7.963 1.00 8.39 110 HIS B CA 1
ATOM 2723 C C . HIS B 1 76 ? 19.125 -17.221 9.169 1.00 8.19 110 HIS B C 1
ATOM 2724 O O . HIS B 1 76 ? 18.404 -18.207 9.008 1.00 9.15 110 HIS B O 1
ATOM 2738 N N . PRO B 1 77 ? 19.359 -16.679 10.369 1.00 8.79 111 PRO B N 1
ATOM 2739 C CA . PRO B 1 77 ? 18.873 -17.304 11.603 1.00 9.00 111 PRO B CA 1
ATOM 2740 C C . PRO B 1 77 ? 17.485 -16.845 12.054 1.00 9.03 111 PRO B C 1
ATOM 2741 O O . PRO B 1 77 ? 17.077 -17.160 13.163 1.00 10.41 111 PRO B O 1
ATOM 2752 N N . LEU B 1 78 ? 16.764 -16.126 11.198 1.00 8.00 112 LEU B N 1
ATOM 2753 C CA . LEU B 1 78 ? 15.447 -15.568 11.513 1.00 7.64 112 LEU B CA 1
ATOM 2754 C C . LEU B 1 78 ? 14.586 -16.565 12.289 1.00 7.71 112 LEU B C 1
ATOM 2755 O O . LEU B 1 78 ? 14.392 -17.703 11.851 1.00 8.86 112 LEU B O 1
ATOM 2771 N N . GLN B 1 79 ? 14.036 -16.107 13.406 1.00 8.20 113 GLN B N 1
ATOM 2772 C CA . GLN B 1 79 ? 13.158 -16.894 14.270 1.00 8.65 113 GLN B CA 1
ATOM 2773 C C . GLN B 1 79 ? 11.718 -16.492 14.023 1.00 8.14 113 GLN B C 1
ATOM 2774 O O . GLN B 1 79 ? 11.399 -15.313 13.906 1.00 9.32 113 GLN B O 1
ATOM 2786 N N . CYS B 1 80 ? 10.858 -17.497 13.977 1.00 8.74 114 CYS B N 1
ATOM 2787 C CA . CYS B 1 80 ? 9.451 -17.330 13.710 1.00 8.51 114 CYS B CA 1
ATOM 2788 C C . CYS B 1 80 ? 8.682 -18.284 14.605 1.00 8.81 114 CYS B C 1
ATOM 2789 O O . CYS B 1 80 ? 9.125 -19.412 14.827 1.00 9.92 114 CYS B O 1
ATOM 2797 N N . THR B 1 81 ? 7.578 -17.812 15.168 1.00 7.95 115 THR B N 1
ATOM 2798 C CA . THR B 1 81 ? 6.791 -18.603 16.098 1.00 8.12 115 THR B CA 1
ATOM 2799 C C . THR B 1 81 ? 5.323 -18.187 15.996 1.00 7.23 115 THR B C 1
ATOM 2800 O O . THR B 1 81 ? 4.972 -17.393 15.136 1.00 8.37 115 THR B O 1
ATOM 2811 N N . MET B 1 82 ? 4.474 -18.740 16.847 1.00 8.37 116 MET B N 1
ATOM 2812 C CA . MET B 1 82 ? 3.066 -18.396 16.809 1.00 8.20 116 MET B CA 1
ATOM 2813 C C . MET B 1 82 ? 2.500 -18.384 18.220 1.00 7.99 116 MET B C 1
ATOM 2814 O O . MET B 1 82 ? 3.060 -18.985 19.145 1.00 10.96 116 MET B O 1
ATOM 2828 N N . GLU B 1 83 ? 1.399 -17.659 18.384 1.00 8.52 117 GLU B N 1
ATOM 2829 C CA . GLU B 1 83 ? 0.695 -17.549 19.648 1.00 9.41 117 GLU B CA 1
ATOM 2830 C C . GLU B 1 83 ? -0.779 -17.491 19.356 1.00 9.26 117 GLU B C 1
ATOM 2831 O O . GLU B 1 83 ? -1.185 -17.033 18.314 1.00 9.61 117 GLU B O 1
ATOM 2843 N N . LYS B 1 84 ? -1.604 -17.928 20.292 1.00 9.50 118 LYS B N 1
ATOM 2844 C CA A LYS B 1 84 ? -3.040 -17.701 20.182 0.50 10.86 118 LYS B CA 1
ATOM 2845 C CA B LYS B 1 84 ? -3.034 -17.716 20.181 0.50 11.15 118 LYS B CA 1
ATOM 2846 C C . LYS B 1 84 ? -3.298 -16.222 19.963 1.00 10.57 118 LYS B C 1
ATOM 2847 O O . LYS B 1 84 ? -2.695 -15.375 20.615 1.00 12.25 118 LYS B O 1
ATOM 2884 N N . ASP B 1 85 ? -4.188 -15.903 19.036 1.00 10.63 119 ASP B N 1
ATOM 2885 C CA . ASP B 1 85 ? -4.494 -14.508 18.732 1.00 11.68 119 ASP B CA 1
ATOM 2886 C C . ASP B 1 85 ? -5.427 -13.887 19.744 1.00 16.98 119 ASP B C 1
ATOM 2887 O O . ASP B 1 85 ? -5.823 -12.747 19.552 1.00 18.15 119 ASP B O 1
ATOM 2897 N N . TYR C 2 1 ? 17.594 -17.659 27.429 1.00 10.40 1 TYR C N 1
ATOM 2898 C CA . TYR C 2 1 ? 18.026 -17.148 28.738 1.00 9.62 1 TYR C CA 1
ATOM 2899 C C . TYR C 2 1 ? 19.184 -17.992 29.231 1.00 11.31 1 TYR C C 1
ATOM 2900 O O . TYR C 2 1 ? 19.455 -19.052 28.707 1.00 13.50 1 TYR C O 1
ATOM 2920 N N . LEU C 2 2 ? 19.865 -17.488 30.246 1.00 13.10 2 LEU C N 1
ATOM 2921 C CA A LEU C 2 2 ? 21.050 -18.130 30.786 0.50 14.01 2 LEU C CA 1
ATOM 2922 C CA B LEU C 2 2 ? 21.052 -18.143 30.793 0.50 15.07 2 LEU C CA 1
ATOM 2923 C C . LEU C 2 2 ? 20.712 -19.033 31.972 1.00 13.94 2 LEU C C 1
ATOM 2924 O O . LEU C 2 2 ? 20.041 -18.629 32.907 1.00 15.16 2 LEU C O 1
ATOM 2955 N N . PHE C 2 3 ? 21.199 -20.265 31.929 1.00 16.83 3 PHE C N 1
ATOM 2956 C CA . PHE C 2 3 ? 20.960 -21.228 33.001 1.00 19.23 3 PHE C CA 1
ATOM 2957 C C . PHE C 2 3 ? 22.188 -21.344 33.885 1.00 21.85 3 PHE C C 1
ATOM 2958 O O . PHE C 2 3 ? 23.267 -21.654 33.390 1.00 22.65 3 PHE C O 1
ATOM 2964 N N . TYR D 2 1 ? 17.491 -6.082 12.819 1.00 10.84 1 TYR D N 1
ATOM 2965 C CA . TYR D 2 1 ? 17.917 -6.682 11.535 1.00 10.54 1 TYR D CA 1
ATOM 2966 C C . TYR D 2 1 ? 19.064 -5.879 10.958 1.00 12.12 1 TYR D C 1
ATOM 2967 O O . TYR D 2 1 ? 19.323 -4.768 11.398 1.00 14.19 1 TYR D O 1
ATOM 2987 N N . LEU D 2 2 ? 19.753 -6.451 9.977 1.00 13.91 2 LEU D N 1
ATOM 2988 C CA . LEU D 2 2 ? 20.914 -5.814 9.356 1.00 16.19 2 LEU D CA 1
ATOM 2989 C C . LEU D 2 2 ? 20.555 -4.910 8.210 1.00 16.74 2 LEU D C 1
ATOM 2990 O O . LEU D 2 2 ? 19.718 -5.233 7.386 1.00 16.64 2 LEU D O 1
ATOM 3006 N N . PHE D 2 3 ? 21.254 -3.783 8.157 1.00 19.51 3 PHE D N 1
ATOM 3007 C CA . PHE D 2 3 ? 21.151 -2.814 7.064 1.00 24.12 3 PHE D CA 1
ATOM 3008 C C . PHE D 2 3 ? 19.898 -1.951 7.163 1.00 26.92 3 PHE D C 1
ATOM 3009 O O . PHE D 2 3 ? 19.562 -1.447 8.239 1.00 28.87 3 PHE D O 1
#

Radius of gyration: 15.76 Å; Cα contacts (8 Å, |Δi|>4): 329; chains: 4; bounding box: 32×27×41 Å

InterPro domains:
  IPR003769 Adaptor protein ClpS, core [PF02617] (36-115)
  IPR014719 Ribosomal protein bL12, C-terminal/adaptor protein ClpS-like [G3DSA:3.30.1390.10] (20-119)
  IPR014719 Ribosomal protein bL12, C-terminal/adaptor protein ClpS-like [SSF54736] (34-118)
  IPR022935 ATP-dependent Clp protease adaptor protein ClpS [MF_00302] (25-114)
  IPR022935 ATP-dependent Clp protease adaptor protein ClpS [PTHR33473] (32-118)

Secondary structure (DSSP, 8-state):
-EEEEEE--SSSBHHHHHHHHHHHH---HHHHHHHHHHHHHHSEEEEEEE-HHHHHHHHHHHHHHHHHTT----EEEEE-/-EEEEEEE--SSSBHHHHHHHHHHHS---HHHHHHHHHHHHHHSEEEEEEEEHHHHHHHHHHHHHHHHHTT----EEEEE-/-B-/-B-